Protein AF-A0A380FG61-F1 (afdb_monomer_lite)

pLDDT: mean 91.75, std 11.63, range [32.69, 98.5]

InterPro domains:
  IPR001550 Transcription antiterminator, conserved site [PS00654] (101-113)
  IPR004341 CAT RNA-binding domain [PF03123] (5-60)
  IPR004341 CAT RNA-binding domain [SM01061] (4-62)
  IPR011608 PRD domain [PF00874] (88-165)
  IPR011608 PRD domain [PS51372] (65-172)
  IPR036634 PRD domain superfamily [SSF63520] (59-167)
  IPR036650 CAT RNA-binding domain superfamily [G3DSA:2.30.24.10] (1-69)
  IPR036650 CAT RNA-binding domain superfamily [SSF50151] (4-56)
  IPR050661 BglG family transcriptional antiterminators [PTHR30185] (6-166)

Structure (mmCIF, N/CA/C/O backbone):
data_AF-A0A380FG61-F1
#
_entry.id   AF-A0A380FG61-F1
#
loop_
_atom_site.group_PDB
_atom_site.id
_atom_site.type_symbol
_atom_site.label_atom_id
_atom_site.label_alt_id
_atom_site.label_comp_id
_atom_site.label_asym_id
_atom_site.label_entity_id
_atom_site.label_seq_id
_atom_site.pdbx_PDB_ins_code
_atom_site.Cartn_x
_atom_site.Cartn_y
_atom_site.Cartn_z
_atom_site.occupancy
_atom_site.B_iso_or_equiv
_atom_site.auth_seq_id
_atom_site.auth_comp_id
_atom_site.auth_asym_id
_atom_site.auth_atom_id
_atom_site.pdbx_PDB_model_num
ATOM 1 N N . MET A 1 1 ? 21.945 9.765 -17.530 1.00 48.16 1 MET A N 1
ATOM 2 C CA . MET A 1 1 ? 20.683 9.236 -18.096 1.00 48.16 1 MET A CA 1
ATOM 3 C C . MET A 1 1 ? 19.727 9.073 -16.929 1.00 48.16 1 MET A C 1
ATOM 5 O O . MET A 1 1 ? 20.120 8.468 -15.949 1.00 48.16 1 MET A O 1
ATOM 9 N N . ASN A 1 2 ? 18.537 9.676 -16.968 1.00 64.06 2 ASN A N 1
ATOM 10 C CA . ASN A 1 2 ? 17.608 9.658 -15.824 1.00 64.06 2 ASN A CA 1
ATOM 11 C C . ASN A 1 2 ? 16.644 8.466 -15.829 1.00 64.06 2 ASN A C 1
ATOM 13 O O . ASN A 1 2 ? 15.746 8.416 -14.992 1.00 64.06 2 ASN A O 1
ATOM 17 N N . ASP A 1 3 ? 16.837 7.532 -16.753 1.00 84.69 3 ASP A N 1
ATOM 18 C CA . ASP A 1 3 ? 15.894 6.461 -17.010 1.00 84.69 3 ASP A CA 1
ATOM 19 C C . ASP A 1 3 ? 16.215 5.200 -16.204 1.00 84.69 3 ASP A C 1
ATOM 21 O O . ASP A 1 3 ? 17.378 4.886 -15.944 1.00 84.69 3 ASP A O 1
ATOM 25 N N . TYR A 1 4 ? 15.169 4.459 -15.851 1.00 89.88 4 TYR A N 1
ATOM 26 C CA . TYR A 1 4 ? 15.282 3.169 -15.180 1.00 89.88 4 TYR A CA 1
ATOM 27 C C . TYR A 1 4 ? 15.230 2.032 -16.207 1.00 89.88 4 TYR A C 1
ATOM 29 O O . TYR A 1 4 ? 14.314 1.983 -17.030 1.00 89.88 4 TYR A O 1
ATOM 37 N N . LEU A 1 5 ? 16.175 1.092 -16.144 1.00 94.25 5 LEU A N 1
ATOM 38 C CA . LEU A 1 5 ? 16.178 -0.121 -16.966 1.00 94.25 5 LEU A CA 1
ATOM 39 C C . LEU A 1 5 ? 15.461 -1.250 -16.224 1.00 94.25 5 LEU A C 1
ATOM 41 O O . LEU A 1 5 ? 15.933 -1.694 -15.183 1.00 94.25 5 LEU A O 1
ATOM 45 N N . VAL A 1 6 ? 14.343 -1.747 -16.751 1.00 96.06 6 VAL A N 1
ATOM 46 C CA . VAL A 1 6 ? 13.607 -2.868 -16.148 1.00 96.06 6 VAL A CA 1
ATOM 47 C C . VAL A 1 6 ? 14.476 -4.123 -16.181 1.00 96.06 6 VAL A C 1
ATOM 49 O O . VAL A 1 6 ? 14.837 -4.607 -17.254 1.00 96.06 6 VAL A O 1
ATOM 52 N N . THR A 1 7 ? 14.772 -4.688 -15.014 1.00 96.25 7 THR A N 1
ATOM 53 C CA . THR A 1 7 ? 15.484 -5.966 -14.881 1.00 96.25 7 THR A CA 1
ATOM 54 C C . THR A 1 7 ? 14.517 -7.122 -14.677 1.00 96.25 7 THR A C 1
ATOM 56 O O . THR A 1 7 ? 14.738 -8.207 -15.212 1.00 96.25 7 THR A O 1
ATOM 59 N N . LYS A 1 8 ? 13.412 -6.896 -13.956 1.00 96.25 8 LYS A N 1
ATOM 60 C CA . LYS A 1 8 ? 12.380 -7.906 -13.706 1.00 96.25 8 LYS A CA 1
ATOM 61 C C . LYS A 1 8 ? 11.013 -7.253 -13.515 1.00 96.25 8 LYS A C 1
ATOM 63 O O . LYS A 1 8 ? 10.901 -6.215 -12.875 1.00 96.25 8 LYS A O 1
ATOM 68 N N . VAL A 1 9 ? 9.966 -7.892 -14.025 1.00 96.00 9 VAL A N 1
ATOM 69 C CA . VAL A 1 9 ? 8.574 -7.552 -13.698 1.00 96.00 9 VAL A CA 1
ATOM 70 C C . VAL A 1 9 ? 8.104 -8.551 -12.649 1.00 96.00 9 VAL A C 1
ATOM 72 O O . VAL A 1 9 ? 8.218 -9.754 -12.881 1.00 96.00 9 VAL A O 1
ATOM 75 N N . LEU A 1 10 ? 7.668 -8.070 -11.482 1.00 95.62 10 LEU A N 1
ATOM 76 C CA . LEU A 1 10 ? 7.174 -8.947 -10.414 1.00 95.62 10 LEU A CA 1
ATOM 77 C C . LEU A 1 10 ? 5.687 -9.220 -10.595 1.00 95.62 10 LEU A C 1
ATOM 79 O O . LEU A 1 10 ? 5.268 -10.370 -10.531 1.00 95.62 10 LEU A O 1
ATOM 83 N N . ASN A 1 11 ? 4.914 -8.170 -10.860 1.00 95.00 11 ASN A N 1
ATOM 84 C CA . ASN A 1 11 ? 3.487 -8.251 -11.143 1.00 95.00 11 ASN A CA 1
ATOM 85 C C . ASN A 1 11 ? 3.035 -6.998 -11.920 1.00 95.00 11 ASN A C 1
ATOM 87 O O . ASN A 1 11 ? 3.875 -6.221 -12.386 1.00 95.00 11 ASN A O 1
ATOM 91 N N . ASN A 1 12 ? 1.727 -6.779 -12.073 1.00 94.62 12 ASN A N 1
ATOM 92 C CA . ASN A 1 12 ? 1.218 -5.640 -12.847 1.00 94.62 12 ASN A CA 1
ATOM 93 C C . ASN A 1 12 ? 1.558 -4.270 -12.234 1.00 94.62 12 ASN A C 1
ATOM 95 O O . ASN A 1 12 ? 1.542 -3.260 -12.937 1.00 94.62 12 ASN A O 1
ATOM 99 N N . ASN A 1 13 ? 1.897 -4.228 -10.948 1.00 95.38 13 ASN A N 1
ATOM 100 C CA . ASN A 1 13 ? 2.058 -3.007 -10.169 1.00 95.38 13 ASN A CA 1
ATOM 101 C C . ASN A 1 13 ? 3.462 -2.819 -9.561 1.00 95.38 13 ASN A C 1
ATOM 103 O O . ASN A 1 13 ? 3.734 -1.781 -8.955 1.00 95.38 13 ASN A O 1
ATOM 107 N N . VAL A 1 14 ? 4.355 -3.801 -9.709 1.00 96.38 14 VAL A N 1
ATOM 108 C CA . VAL A 1 14 ? 5.692 -3.787 -9.107 1.00 96.38 14 VAL A CA 1
ATOM 109 C C . VAL A 1 14 ? 6.735 -4.288 -10.102 1.00 96.38 14 VAL A C 1
ATOM 111 O O . VAL A 1 14 ? 6.631 -5.389 -10.654 1.00 96.38 14 VAL A O 1
ATOM 114 N N . ILE A 1 15 ? 7.785 -3.491 -10.296 1.00 96.12 15 ILE A N 1
ATOM 115 C CA . ILE A 1 15 ? 8.932 -3.833 -11.143 1.00 96.12 15 ILE A CA 1
ATOM 116 C C . ILE A 1 15 ? 10.249 -3.623 -10.396 1.00 96.12 15 ILE A C 1
ATOM 118 O O . ILE A 1 15 ? 10.365 -2.753 -9.535 1.00 96.12 15 ILE A O 1
ATOM 122 N N . ILE A 1 16 ? 11.255 -4.411 -10.765 1.00 96.75 16 ILE A N 1
ATOM 123 C CA . ILE A 1 16 ? 12.650 -4.205 -10.383 1.00 96.75 16 ILE A CA 1
ATOM 124 C C . ILE A 1 16 ? 13.355 -3.565 -11.572 1.00 96.75 16 ILE A C 1
ATOM 126 O O . ILE A 1 16 ? 13.207 -4.009 -12.718 1.00 96.75 16 ILE A O 1
ATOM 130 N N . CYS A 1 17 ? 14.124 -2.523 -11.302 1.00 95.38 17 CYS A N 1
ATOM 131 C CA . CYS A 1 17 ? 14.903 -1.835 -12.310 1.00 95.38 17 CYS A CA 1
ATOM 132 C C . CYS A 1 17 ? 16.283 -1.448 -11.789 1.00 95.38 17 CYS A C 1
ATOM 134 O O . CYS A 1 17 ? 16.551 -1.482 -10.590 1.00 95.38 17 CYS A O 1
ATOM 136 N N . THR A 1 18 ? 17.168 -1.080 -12.707 1.00 94.44 18 THR A N 1
ATOM 137 C CA . THR A 1 18 ? 18.482 -0.535 -12.386 1.00 94.44 18 THR A CA 1
ATOM 138 C C . THR A 1 18 ? 18.652 0.857 -12.972 1.00 94.44 18 THR A C 1
ATOM 140 O O . THR A 1 18 ? 18.187 1.155 -14.074 1.00 94.44 18 THR A O 1
ATOM 143 N N . LYS A 1 19 ? 19.331 1.720 -12.221 1.00 91.75 19 LYS A N 1
ATOM 144 C CA . LYS A 1 19 ? 19.774 3.047 -12.654 1.00 91.75 19 LYS A CA 1
ATOM 145 C C . LYS A 1 19 ? 21.148 3.303 -12.046 1.00 91.75 19 LYS A C 1
ATOM 147 O O . LYS A 1 19 ? 21.344 3.059 -10.864 1.00 91.75 19 LYS A O 1
ATOM 152 N N . ASP A 1 20 ? 22.111 3.725 -12.863 1.00 90.62 20 ASP A N 1
ATOM 153 C CA . ASP A 1 20 ? 23.491 3.992 -12.427 1.00 90.62 20 ASP A CA 1
ATOM 154 C C . ASP A 1 20 ? 24.111 2.833 -11.608 1.00 90.62 20 ASP A C 1
ATOM 156 O O . ASP A 1 20 ? 24.753 3.047 -10.585 1.00 90.62 20 ASP A O 1
ATOM 160 N N . MET A 1 21 ? 23.880 1.586 -12.048 1.00 87.31 21 MET A N 1
ATOM 161 C CA . MET A 1 21 ? 24.274 0.328 -11.375 1.00 87.31 21 MET A CA 1
ATOM 162 C C . MET A 1 21 ? 23.628 0.056 -10.002 1.00 87.31 21 MET A C 1
ATOM 164 O O . MET A 1 21 ? 23.958 -0.945 -9.371 1.00 87.31 21 MET A O 1
ATOM 168 N N . HIS A 1 22 ? 22.682 0.884 -9.562 1.00 92.69 22 HIS A N 1
ATOM 169 C CA . HIS A 1 22 ? 21.906 0.673 -8.342 1.00 92.69 22 HIS A CA 1
ATOM 170 C C . HIS A 1 22 ? 20.550 0.042 -8.676 1.00 92.69 22 HIS A C 1
ATOM 172 O O . HIS A 1 22 ? 19.921 0.405 -9.672 1.00 92.69 22 HIS A O 1
ATOM 178 N N . GLU A 1 23 ? 20.120 -0.929 -7.867 1.00 94.69 23 GLU A N 1
ATOM 179 C CA . GLU A 1 23 ? 18.811 -1.579 -7.990 1.00 94.69 23 GLU A CA 1
ATOM 180 C C . GLU A 1 23 ? 17.734 -0.767 -7.264 1.00 94.69 23 GLU A C 1
ATOM 182 O O . GLU A 1 23 ? 17.962 -0.263 -6.165 1.00 94.69 23 GLU A O 1
ATOM 187 N N . TYR A 1 24 ? 16.551 -0.692 -7.869 1.00 95.56 24 TYR A N 1
ATOM 188 C CA . TYR A 1 24 ? 15.368 -0.052 -7.315 1.00 95.56 24 TYR A CA 1
ATOM 189 C C . TYR A 1 24 ? 14.148 -0.955 -7.485 1.00 95.56 24 TYR A C 1
ATOM 191 O O . TYR A 1 24 ? 14.019 -1.678 -8.479 1.00 95.56 24 TYR A O 1
ATOM 199 N N . VAL A 1 25 ? 13.216 -0.867 -6.538 1.00 96.88 25 VAL A N 1
ATOM 200 C CA . VAL A 1 25 ? 11.861 -1.409 -6.693 1.00 96.88 25 VAL A CA 1
ATOM 201 C C . VAL A 1 25 ? 10.917 -0.240 -6.934 1.00 96.88 25 VAL A C 1
ATOM 203 O O . VAL A 1 25 ? 10.826 0.662 -6.103 1.00 96.88 25 VAL A O 1
ATOM 206 N N . LEU A 1 26 ? 10.236 -0.250 -8.081 1.00 95.06 26 LEU A N 1
ATOM 207 C CA . LEU A 1 26 ? 9.229 0.751 -8.424 1.00 95.06 26 LEU A CA 1
ATOM 208 C C . LEU A 1 26 ? 7.840 0.161 -8.221 1.00 95.06 26 LEU A C 1
ATOM 210 O O . LEU A 1 26 ? 7.528 -0.909 -8.750 1.00 95.06 26 LEU A O 1
ATOM 214 N N . ILE A 1 27 ? 7.015 0.888 -7.476 1.00 95.75 27 ILE A N 1
ATOM 215 C CA . ILE A 1 27 ? 5.659 0.495 -7.100 1.00 95.75 27 ILE A CA 1
ATOM 216 C C . ILE A 1 27 ? 4.718 1.578 -7.603 1.00 95.75 27 ILE A C 1
ATOM 218 O O . ILE A 1 27 ? 4.836 2.744 -7.220 1.00 95.75 27 ILE A O 1
ATOM 222 N N . ALA A 1 28 ? 3.798 1.200 -8.480 1.00 93.38 28 ALA A N 1
ATOM 223 C CA . ALA A 1 28 ? 2.781 2.093 -9.007 1.00 93.38 28 ALA A CA 1
ATOM 224 C C . ALA A 1 28 ? 1.694 1.297 -9.719 1.00 93.38 28 ALA A C 1
ATOM 226 O O . ALA A 1 28 ? 1.938 0.222 -10.268 1.00 93.38 28 ALA A O 1
ATOM 227 N N . LYS A 1 29 ? 0.493 1.867 -9.767 1.00 92.44 29 LYS A N 1
ATOM 228 C CA . LYS A 1 29 ? -0.641 1.260 -10.456 1.00 92.44 29 LYS A CA 1
ATOM 229 C C . LYS A 1 29 ? -0.316 1.028 -11.934 1.00 92.44 29 LYS A C 1
ATOM 231 O O . LYS A 1 29 ? -0.023 1.969 -12.668 1.00 92.44 29 LYS A O 1
ATOM 236 N N . GLY A 1 30 ? -0.345 -0.233 -12.358 1.00 90.81 30 GLY A N 1
ATOM 237 C CA . GLY A 1 30 ? -0.116 -0.648 -13.741 1.00 90.81 30 GLY A CA 1
ATOM 238 C C . GLY A 1 30 ? 1.317 -0.478 -14.261 1.00 90.81 30 GLY A C 1
ATOM 239 O O . GLY A 1 30 ? 1.530 -0.615 -15.464 1.00 90.81 30 GLY A O 1
ATOM 240 N N . ILE A 1 31 ? 2.317 -0.192 -13.418 1.00 91.94 31 ILE A N 1
ATOM 241 C CA . ILE A 1 31 ? 3.690 0.070 -13.895 1.00 91.94 31 ILE A CA 1
ATOM 242 C C . ILE A 1 31 ? 4.350 -1.138 -14.567 1.00 91.94 31 ILE A C 1
ATOM 244 O O . ILE A 1 31 ? 5.179 -0.961 -15.458 1.00 91.94 31 ILE A O 1
ATOM 248 N N . GLY A 1 32 ? 3.980 -2.355 -14.167 1.00 91.88 32 GLY A N 1
ATOM 249 C CA . GLY A 1 32 ? 4.444 -3.603 -14.771 1.00 91.88 32 GLY A CA 1
ATOM 250 C C . GLY A 1 32 ? 3.609 -4.050 -15.971 1.00 91.88 32 GLY A C 1
ATOM 251 O O . GLY A 1 32 ? 4.044 -4.923 -16.725 1.00 91.88 32 GLY A O 1
ATOM 252 N N . PHE A 1 33 ? 2.439 -3.442 -16.191 1.00 90.81 33 PHE A N 1
ATOM 253 C CA . PHE A 1 33 ? 1.540 -3.826 -17.272 1.00 90.81 33 PHE A CA 1
ATOM 254 C C . PHE A 1 33 ? 2.205 -3.619 -18.638 1.00 90.81 33 PHE A C 1
ATOM 256 O O . PHE A 1 33 ? 2.684 -2.533 -18.974 1.00 90.81 33 PHE A O 1
ATOM 263 N N . ASN A 1 34 ? 2.239 -4.688 -19.438 1.00 90.12 34 ASN A N 1
ATOM 264 C CA . ASN A 1 34 ? 2.878 -4.723 -20.756 1.00 90.12 34 ASN A CA 1
ATOM 265 C C . ASN A 1 34 ? 4.369 -4.300 -20.752 1.00 90.12 34 ASN A C 1
ATOM 267 O O . ASN A 1 34 ? 4.893 -3.817 -21.760 1.00 90.12 34 ASN A O 1
ATOM 271 N N . LYS A 1 35 ? 5.063 -4.461 -19.615 1.00 91.50 35 LYS A N 1
ATOM 272 C CA . LYS A 1 35 ? 6.517 -4.279 -19.511 1.00 91.50 35 LYS A CA 1
ATOM 273 C C . LYS A 1 35 ? 7.240 -5.623 -19.553 1.00 91.50 35 LYS A C 1
ATOM 275 O O . LYS A 1 35 ? 6.680 -6.669 -19.239 1.00 91.50 35 LYS A O 1
ATOM 280 N N . LYS A 1 36 ? 8.518 -5.588 -19.929 1.00 93.12 36 LYS A N 1
ATOM 281 C CA . LYS A 1 36 ? 9.432 -6.737 -19.897 1.00 93.12 36 LYS A CA 1
ATOM 282 C C . LYS A 1 36 ? 10.848 -6.287 -19.556 1.00 93.12 36 LYS A C 1
ATOM 284 O O . LYS A 1 36 ? 11.184 -5.112 -19.717 1.00 93.12 36 LYS A O 1
ATOM 289 N N . ALA A 1 37 ? 11.673 -7.231 -19.114 1.00 94.88 37 ALA A N 1
ATOM 290 C CA . ALA A 1 37 ? 13.090 -6.986 -18.878 1.00 94.88 37 ALA A CA 1
ATOM 291 C C . ALA A 1 37 ? 13.770 -6.411 -20.136 1.00 94.88 37 ALA A C 1
ATOM 293 O O . ALA A 1 37 ? 13.458 -6.806 -21.262 1.00 94.88 37 ALA A O 1
ATOM 294 N N . GLY A 1 38 ? 14.676 -5.457 -19.934 1.00 93.00 38 GLY A N 1
ATOM 295 C CA . GLY A 1 38 ? 15.359 -4.719 -20.996 1.00 93.00 38 GLY A CA 1
ATOM 296 C C . GLY A 1 38 ? 14.605 -3.490 -21.517 1.00 93.00 38 GLY A C 1
ATOM 297 O O . GLY A 1 38 ? 15.154 -2.764 -22.340 1.00 93.00 38 GLY A O 1
ATOM 298 N N . MET A 1 39 ? 13.373 -3.227 -21.064 1.00 92.50 39 MET A N 1
ATOM 299 C CA . MET A 1 39 ? 12.672 -1.978 -21.386 1.00 92.50 39 MET A CA 1
ATOM 300 C C . MET A 1 39 ? 13.147 -0.824 -20.505 1.00 92.50 39 MET A C 1
ATOM 302 O O . MET A 1 39 ? 13.476 -1.015 -19.337 1.00 92.50 39 MET A O 1
ATOM 306 N N . THR A 1 40 ? 13.095 0.385 -21.051 1.00 89.50 40 THR A N 1
ATOM 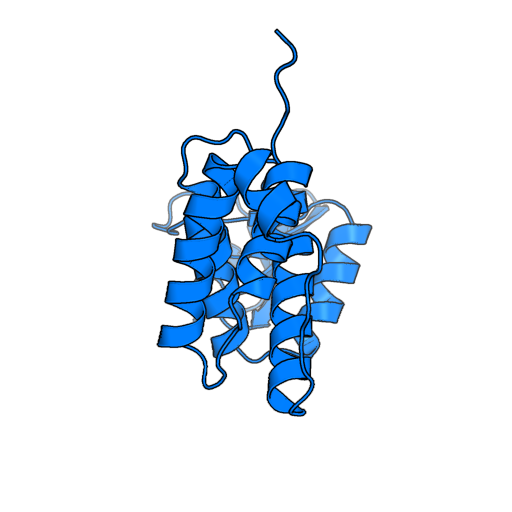307 C CA . THR A 1 40 ? 13.395 1.619 -20.325 1.00 89.50 40 THR A CA 1
ATOM 308 C C . THR A 1 40 ? 12.099 2.280 -19.850 1.00 89.50 40 THR A C 1
ATOM 310 O O . THR A 1 40 ? 11.141 2.405 -20.616 1.00 89.50 40 THR A O 1
ATOM 313 N N . ILE A 1 41 ? 12.057 2.702 -18.586 1.00 84.81 41 ILE A N 1
ATOM 314 C CA . ILE A 1 41 ? 10.989 3.540 -18.032 1.00 84.81 41 ILE A CA 1
ATOM 315 C C . ILE A 1 41 ? 11.477 4.988 -18.042 1.00 84.81 41 ILE A C 1
ATOM 317 O O . ILE A 1 41 ? 12.456 5.328 -17.373 1.00 84.81 41 ILE A O 1
ATOM 321 N N . HIS A 1 42 ? 10.776 5.830 -18.798 1.00 79.88 42 HIS A N 1
ATOM 322 C CA . HIS A 1 42 ? 11.036 7.263 -18.866 1.00 79.88 42 HIS A CA 1
ATOM 323 C C . HIS A 1 42 ? 10.198 8.005 -17.827 1.00 79.88 42 HIS A C 1
ATOM 325 O O . HIS A 1 42 ? 9.004 7.744 -17.681 1.00 79.88 42 HIS A O 1
ATOM 331 N N . ASN A 1 43 ? 10.805 8.986 -17.160 1.00 62.97 43 ASN A N 1
ATOM 332 C CA . ASN A 1 43 ? 10.167 9.773 -16.099 1.00 62.97 43 ASN A CA 1
ATOM 333 C C . ASN A 1 43 ? 9.007 10.679 -16.592 1.00 62.97 43 ASN A C 1
ATOM 335 O O . ASN A 1 43 ? 8.381 11.364 -15.796 1.00 62.97 43 ASN A O 1
ATOM 339 N N . ASN A 1 44 ? 8.732 10.727 -17.904 1.00 54.44 44 ASN A N 1
ATOM 340 C CA . ASN A 1 44 ? 7.708 11.587 -18.514 1.00 54.44 44 ASN A CA 1
ATOM 341 C C . ASN A 1 44 ? 6.378 10.876 -18.826 1.00 54.44 44 ASN A C 1
ATOM 343 O O . ASN A 1 44 ? 5.493 11.487 -19.426 1.00 54.44 44 ASN A O 1
ATOM 347 N N . GLN A 1 45 ? 6.245 9.590 -18.492 1.00 55.81 45 GLN A N 1
ATOM 348 C CA . GLN A 1 45 ? 4.988 8.874 -18.691 1.00 55.81 45 GLN A CA 1
ATOM 349 C C . GLN A 1 45 ? 3.989 9.312 -17.615 1.00 55.81 45 GLN A C 1
ATOM 351 O O . GLN A 1 45 ? 4.383 9.564 -16.479 1.00 55.81 45 GLN A O 1
ATOM 356 N N . SER A 1 46 ? 2.707 9.419 -17.978 1.00 54.69 46 SER A N 1
ATOM 357 C CA . SER A 1 46 ? 1.584 9.784 -17.100 1.00 54.69 46 SER A CA 1
ATOM 358 C C . SER A 1 46 ? 1.332 8.721 -16.023 1.00 54.69 46 SER A C 1
ATOM 360 O O . SER A 1 46 ? 0.305 8.050 -16.027 1.00 54.69 46 SER A O 1
ATOM 362 N N . ILE A 1 47 ? 2.301 8.501 -15.139 1.00 59.12 47 ILE A N 1
ATOM 363 C CA . ILE A 1 47 ? 2.199 7.549 -14.042 1.00 59.12 47 ILE A CA 1
ATOM 364 C C . ILE A 1 47 ? 1.610 8.301 -12.848 1.00 59.12 47 ILE A C 1
ATOM 366 O O . ILE A 1 47 ? 2.195 9.274 -12.379 1.00 59.12 47 ILE A O 1
ATOM 370 N N . GLU A 1 48 ? 0.433 7.857 -12.393 1.00 66.50 48 GLU A N 1
ATOM 371 C CA . GLU A 1 48 ? -0.402 8.517 -11.374 1.00 66.50 48 GLU A CA 1
ATOM 372 C C . GLU A 1 48 ? 0.340 8.814 -10.056 1.00 66.50 48 GLU A C 1
ATOM 374 O O . GLU A 1 48 ? 0.035 9.816 -9.419 1.00 66.50 48 GLU A O 1
ATOM 379 N N . LYS A 1 49 ? 1.326 7.993 -9.667 1.00 86.31 49 LYS A N 1
ATOM 380 C CA . LYS A 1 49 ? 2.340 8.235 -8.618 1.00 86.31 49 LYS A CA 1
ATOM 381 C C . LYS A 1 49 ? 3.298 7.042 -8.603 1.00 86.31 49 LYS A C 1
ATOM 383 O O . LYS A 1 49 ? 2.831 5.922 -8.798 1.00 86.31 49 LYS A O 1
ATOM 388 N N . VAL A 1 50 ? 4.600 7.242 -8.371 1.00 91.12 50 VAL A N 1
ATOM 389 C CA . VAL A 1 50 ? 5.581 6.141 -8.257 1.00 91.12 50 VAL A CA 1
ATOM 390 C C . VAL A 1 50 ? 6.273 6.186 -6.905 1.00 91.12 50 VAL A C 1
ATOM 392 O O . VAL A 1 50 ? 6.879 7.196 -6.558 1.00 91.12 50 VAL A O 1
ATOM 395 N N . TYR A 1 51 ? 6.222 5.074 -6.175 1.00 93.94 51 TYR A N 1
ATOM 396 C CA . TYR A 1 51 ? 7.026 4.862 -4.975 1.00 93.94 51 TYR A CA 1
ATOM 397 C C . TYR A 1 51 ? 8.303 4.120 -5.358 1.00 93.94 51 TYR A C 1
ATOM 399 O O . TYR A 1 51 ? 8.260 3.137 -6.102 1.00 93.94 51 TYR A O 1
ATOM 407 N N . VAL A 1 52 ? 9.439 4.616 -4.872 1.00 94.19 52 VAL A N 1
ATOM 408 C CA . VAL A 1 52 ? 10.770 4.120 -5.232 1.00 94.19 52 VAL A CA 1
ATOM 409 C C . VAL A 1 52 ? 11.467 3.639 -3.971 1.00 94.19 52 VAL A C 1
ATOM 411 O O . VAL A 1 52 ? 11.791 4.457 -3.115 1.00 94.19 52 VAL A O 1
ATOM 414 N N . LEU A 1 53 ? 11.718 2.335 -3.871 1.00 96.12 53 LEU A N 1
ATOM 415 C CA . LEU A 1 53 ? 12.531 1.765 -2.796 1.00 96.12 53 LEU A CA 1
ATOM 416 C C . LEU A 1 53 ? 13.967 1.590 -3.286 1.00 96.12 53 LEU A C 1
ATOM 418 O O . LEU A 1 53 ? 14.212 0.862 -4.251 1.00 96.12 53 LEU A O 1
ATOM 422 N N . ASP A 1 54 ? 14.917 2.224 -2.608 1.00 94.31 54 ASP A N 1
ATOM 423 C CA . ASP A 1 54 ? 16.355 2.194 -2.914 1.00 94.31 54 ASP A CA 1
ATOM 424 C C . ASP A 1 54 ? 17.195 1.532 -1.803 1.00 94.31 54 ASP A C 1
ATOM 426 O O . ASP A 1 54 ? 18.325 1.108 -2.043 1.00 94.31 54 ASP A O 1
ATO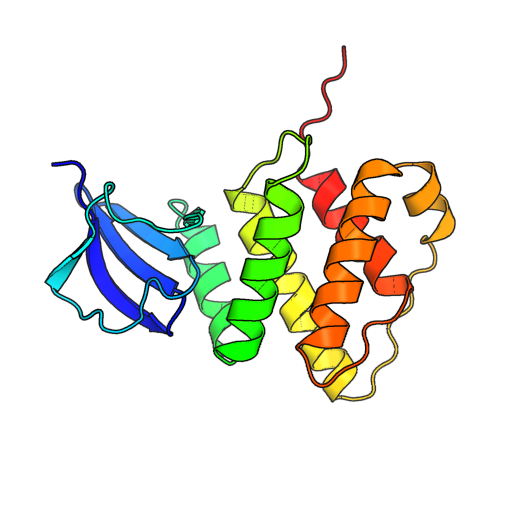M 430 N N . GLN A 1 55 ? 16.623 1.355 -0.607 1.00 95.06 55 GLN A N 1
ATOM 431 C CA . GLN A 1 55 ? 17.239 0.620 0.494 1.00 95.06 55 GLN A CA 1
ATOM 432 C C . GLN A 1 55 ? 17.067 -0.889 0.320 1.00 95.06 55 GLN A C 1
ATOM 434 O O . GLN A 1 55 ? 15.949 -1.407 0.295 1.00 95.06 55 GLN A O 1
ATOM 439 N N . LYS A 1 56 ? 18.185 -1.624 0.280 1.00 94.06 56 LYS A N 1
ATOM 440 C CA . LYS A 1 56 ? 18.200 -3.080 0.057 1.00 94.06 56 LYS A CA 1
ATOM 441 C C . LYS A 1 56 ? 17.291 -3.855 1.023 1.00 94.06 56 LYS A C 1
ATOM 443 O O . LYS A 1 56 ? 16.568 -4.744 0.586 1.00 94.06 56 LYS A O 1
ATOM 448 N N . SER A 1 57 ? 17.285 -3.497 2.308 1.00 95.25 57 SER A N 1
ATOM 449 C CA . SER A 1 57 ? 16.439 -4.147 3.321 1.00 95.25 57 SER A CA 1
ATOM 450 C C . SER A 1 57 ? 14.944 -3.958 3.047 1.00 95.25 57 SER A C 1
ATOM 452 O O . SER A 1 57 ? 14.190 -4.929 3.086 1.00 95.25 57 SER A O 1
ATOM 454 N N . GLN A 1 58 ? 14.512 -2.738 2.709 1.00 95.31 58 GLN A N 1
ATOM 455 C CA . GLN A 1 58 ? 13.125 -2.459 2.327 1.00 95.31 58 GLN A CA 1
ATOM 456 C C . GLN A 1 58 ? 12.751 -3.177 1.027 1.00 95.31 58 GLN A C 1
ATOM 458 O O . GLN A 1 58 ? 11.663 -3.737 0.937 1.00 95.31 58 GLN A O 1
ATOM 463 N N . GLN A 1 59 ? 13.648 -3.210 0.036 1.00 97.00 59 GLN A N 1
ATOM 464 C CA . GLN A 1 59 ? 13.412 -3.919 -1.223 1.00 97.00 59 GLN A CA 1
ATOM 465 C C . GLN A 1 59 ? 13.204 -5.421 -1.002 1.00 97.00 59 GLN A C 1
ATOM 467 O O . GLN A 1 59 ? 12.260 -5.990 -1.542 1.00 97.00 59 GLN A O 1
ATOM 472 N N . GLU A 1 60 ? 14.080 -6.073 -0.234 1.00 96.69 60 GLU A N 1
ATOM 473 C CA . GLU A 1 60 ? 13.977 -7.505 0.074 1.00 96.69 60 GLU A CA 1
ATOM 474 C C . GLU A 1 60 ? 12.705 -7.817 0.869 1.00 96.69 60 GLU A C 1
ATOM 476 O O . GLU A 1 60 ? 11.975 -8.745 0.516 1.00 96.69 60 GLU A O 1
ATOM 481 N N . TYR A 1 61 ? 12.386 -6.998 1.876 1.00 97.19 61 TYR A N 1
ATOM 482 C CA . TYR A 1 61 ? 11.168 -7.169 2.662 1.00 97.19 61 TYR A CA 1
ATOM 483 C C . TYR A 1 61 ? 9.910 -6.996 1.806 1.00 97.19 61 TYR A C 1
ATOM 485 O O . TYR A 1 61 ? 9.062 -7.889 1.775 1.00 97.19 61 TYR A O 1
ATOM 493 N N . TYR A 1 62 ? 9.830 -5.905 1.037 1.00 97.31 62 TYR A N 1
ATOM 494 C CA . TYR A 1 62 ? 8.694 -5.619 0.164 1.00 97.31 62 TYR A CA 1
ATOM 495 C C . TYR A 1 62 ? 8.470 -6.735 -0.862 1.00 97.31 62 TYR A C 1
ATOM 497 O O . TYR A 1 62 ? 7.341 -7.172 -1.065 1.00 97.31 62 TYR A O 1
ATOM 505 N N . LYS A 1 63 ? 9.545 -7.257 -1.472 1.00 96.75 63 LYS A N 1
ATOM 506 C CA . LYS A 1 63 ? 9.464 -8.406 -2.389 1.00 96.75 63 LYS A CA 1
ATOM 507 C C . LYS A 1 63 ? 8.841 -9.627 -1.707 1.00 96.75 63 LYS A C 1
ATOM 509 O O . LYS A 1 63 ? 7.996 -10.271 -2.313 1.00 96.75 63 LYS A O 1
ATOM 514 N N . SER A 1 64 ? 9.206 -9.915 -0.457 1.00 96.56 64 SER A N 1
ATOM 515 C CA . SER A 1 64 ? 8.686 -11.090 0.250 1.00 96.56 64 SER A CA 1
ATOM 516 C C . SER A 1 64 ? 7.212 -10.967 0.649 1.00 96.56 64 SER A C 1
ATOM 518 O O . SER A 1 64 ? 6.476 -11.943 0.554 1.00 96.56 64 SER A O 1
ATOM 520 N N . ILE A 1 65 ? 6.735 -9.783 1.051 1.00 96.00 65 ILE A N 1
ATOM 521 C CA . ILE A 1 65 ? 5.331 -9.612 1.468 1.00 96.00 65 ILE A CA 1
ATOM 522 C C . ILE A 1 65 ? 4.361 -9.678 0.280 1.00 96.00 65 ILE A C 1
ATOM 524 O O . ILE A 1 65 ? 3.277 -10.252 0.413 1.00 96.00 65 ILE A O 1
ATOM 528 N N . ILE A 1 66 ? 4.754 -9.161 -0.893 1.00 95.56 66 ILE A N 1
ATOM 529 C CA . ILE A 1 66 ? 3.883 -9.154 -2.079 1.00 95.56 66 ILE A CA 1
ATOM 530 C C . ILE A 1 66 ? 3.749 -10.528 -2.743 1.00 95.56 66 ILE A C 1
ATOM 532 O O . ILE A 1 66 ? 2.791 -10.739 -3.478 1.00 95.56 66 ILE A O 1
ATOM 536 N N . GLU A 1 67 ? 4.651 -11.479 -2.470 1.00 93.88 67 GLU A N 1
ATOM 537 C CA . GLU A 1 67 ? 4.535 -12.866 -2.960 1.00 93.88 67 GLU A CA 1
ATOM 538 C C . GLU A 1 67 ? 3.266 -13.564 -2.456 1.00 93.88 67 GLU A C 1
ATOM 540 O O . GLU A 1 67 ? 2.805 -14.540 -3.046 1.00 93.88 67 GLU A O 1
ATOM 545 N N . TYR A 1 68 ? 2.675 -13.053 -1.378 1.00 90.56 68 TYR A N 1
ATOM 546 C CA . TYR A 1 68 ? 1.466 -13.604 -0.789 1.00 90.56 68 TYR A CA 1
ATOM 547 C C . TYR A 1 68 ? 0.186 -12.833 -1.134 1.00 90.56 68 TYR A C 1
ATOM 549 O O . TYR A 1 68 ? -0.831 -13.017 -0.458 1.00 90.56 68 TYR A O 1
ATOM 557 N N . ALA A 1 69 ? 0.244 -11.940 -2.117 1.00 94.81 69 ALA A N 1
ATOM 558 C CA . ALA A 1 69 ? -0.869 -11.106 -2.538 1.00 94.81 69 ALA A CA 1
ATOM 559 C C . ALA A 1 69 ? -1.055 -11.205 -4.053 1.00 94.81 69 ALA A C 1
ATOM 561 O O . ALA A 1 69 ? -0.090 -11.210 -4.815 1.00 94.81 69 ALA A O 1
ATOM 562 N N . ASP A 1 70 ? -2.309 -11.280 -4.490 1.00 95.00 70 ASP A N 1
ATOM 563 C CA . ASP A 1 70 ? -2.637 -11.178 -5.907 1.00 95.00 70 ASP A CA 1
ATOM 564 C C . ASP A 1 70 ? -2.600 -9.716 -6.388 1.00 95.00 70 ASP A C 1
ATOM 566 O O . ASP A 1 70 ? -2.491 -8.766 -5.606 1.00 95.00 70 ASP A O 1
ATOM 570 N N . ASP A 1 71 ? -2.694 -9.526 -7.704 1.00 93.25 71 ASP A N 1
ATOM 571 C CA . ASP A 1 71 ? -2.681 -8.195 -8.314 1.00 93.25 71 ASP A CA 1
ATOM 572 C C . ASP A 1 71 ? -3.808 -7.286 -7.801 1.00 93.25 71 ASP A C 1
ATOM 574 O O . ASP A 1 71 ? -3.609 -6.073 -7.704 1.00 93.25 71 ASP A O 1
ATOM 578 N N . GLN A 1 72 ? -4.976 -7.849 -7.468 1.00 95.88 72 GLN A N 1
ATOM 579 C CA . GLN A 1 72 ? -6.123 -7.086 -6.975 1.00 95.88 72 GLN A CA 1
ATOM 580 C C . GLN A 1 72 ? -5.832 -6.518 -5.583 1.00 95.88 72 GLN A C 1
ATOM 582 O O . GLN A 1 72 ? -6.066 -5.330 -5.350 1.00 95.88 72 GLN A O 1
ATOM 587 N N . LEU A 1 73 ? -5.269 -7.328 -4.685 1.00 97.56 73 LEU A N 1
ATOM 588 C CA . LEU A 1 73 ? -4.859 -6.902 -3.353 1.00 97.56 73 LEU A CA 1
ATOM 589 C C . LEU A 1 73 ? -3.724 -5.876 -3.418 1.00 97.56 73 LEU A C 1
ATOM 591 O O . LEU A 1 73 ? -3.813 -4.838 -2.765 1.00 97.56 73 LEU A O 1
ATOM 595 N N . ILE A 1 74 ? -2.697 -6.104 -4.244 1.00 97.44 74 ILE A N 1
ATOM 596 C CA . ILE A 1 74 ? -1.604 -5.133 -4.416 1.00 97.44 74 ILE A CA 1
ATOM 597 C C . ILE A 1 74 ? -2.124 -3.802 -4.966 1.00 97.44 74 ILE A C 1
ATOM 599 O O . ILE A 1 74 ? -1.729 -2.739 -4.489 1.00 97.44 74 ILE A O 1
ATOM 603 N N . GLN A 1 75 ? -3.044 -3.830 -5.930 1.00 96.69 75 GLN A N 1
ATOM 604 C CA . GLN A 1 75 ? -3.641 -2.604 -6.447 1.00 96.69 75 GLN A CA 1
ATOM 605 C C . GLN A 1 75 ? -4.478 -1.879 -5.383 1.00 96.69 75 GLN A C 1
ATOM 607 O O . GLN A 1 75 ? -4.391 -0.657 -5.280 1.00 96.69 75 GLN A O 1
ATOM 612 N N . ALA A 1 76 ? -5.249 -2.607 -4.568 1.00 97.88 76 ALA A N 1
ATOM 613 C CA . ALA A 1 76 ? -6.023 -2.026 -3.470 1.00 97.88 76 ALA A CA 1
ATOM 614 C C . ALA A 1 76 ? -5.122 -1.359 -2.417 1.00 97.88 76 ALA A C 1
ATOM 616 O O . ALA A 1 76 ? -5.433 -0.269 -1.935 1.00 97.88 76 ALA A O 1
ATOM 617 N N . VAL A 1 77 ? -3.974 -1.971 -2.113 1.00 97.88 77 VAL A N 1
ATOM 618 C CA . VAL A 1 77 ? -2.939 -1.388 -1.250 1.00 97.88 77 VAL A CA 1
ATOM 619 C C . VAL A 1 77 ? -2.366 -0.108 -1.857 1.00 97.88 77 VAL A C 1
ATOM 621 O O . VAL A 1 77 ? -2.258 0.900 -1.166 1.00 97.88 77 VAL A O 1
ATOM 624 N N . ILE A 1 78 ? -2.026 -0.104 -3.147 1.00 96.94 78 ILE A N 1
ATOM 625 C CA . ILE A 1 78 ? -1.497 1.095 -3.814 1.00 96.94 78 ILE A CA 1
ATOM 626 C C . ILE A 1 78 ? -2.532 2.221 -3.815 1.00 96.94 78 ILE A C 1
ATOM 628 O O . ILE A 1 78 ? -2.184 3.363 -3.522 1.00 96.94 78 ILE A O 1
ATOM 632 N N . ASP A 1 79 ? -3.802 1.912 -4.084 1.00 96.94 79 ASP A N 1
ATOM 633 C CA . ASP A 1 79 ? -4.896 2.880 -3.981 1.00 96.94 79 ASP A CA 1
ATOM 634 C C . ASP A 1 79 ? -4.998 3.444 -2.544 1.00 96.94 79 ASP A C 1
ATOM 636 O O . ASP A 1 79 ? -5.166 4.651 -2.373 1.00 96.94 79 ASP A O 1
ATOM 640 N N . ALA A 1 80 ? -4.830 2.612 -1.508 1.00 97.75 80 ALA A N 1
ATOM 641 C CA . ALA A 1 80 ? -4.801 3.053 -0.111 1.00 97.75 80 ALA A CA 1
ATOM 642 C C . ALA A 1 80 ? -3.615 3.986 0.194 1.00 97.75 80 ALA A C 1
ATOM 644 O O . ALA A 1 80 ? -3.806 5.064 0.757 1.00 97.75 80 ALA A O 1
ATOM 645 N N . VAL A 1 81 ? -2.398 3.626 -0.224 1.00 97.06 81 VAL A N 1
ATOM 646 C CA . VAL A 1 81 ? -1.203 4.473 -0.052 1.00 97.06 81 VAL A CA 1
ATOM 647 C C . VAL A 1 81 ? -1.355 5.787 -0.832 1.00 97.06 81 VAL A C 1
ATOM 649 O O . VAL A 1 81 ? -0.988 6.852 -0.336 1.00 97.06 81 VAL A O 1
ATOM 652 N N . ASN A 1 82 ? -1.973 5.758 -2.015 1.00 95.81 82 ASN A N 1
ATOM 653 C CA . ASN A 1 82 ? -2.286 6.963 -2.785 1.00 95.81 82 ASN A CA 1
ATOM 654 C C . ASN A 1 82 ? -3.273 7.879 -2.050 1.00 95.81 82 ASN A C 1
ATOM 656 O O . ASN A 1 82 ? -3.062 9.091 -2.046 1.00 95.81 82 ASN A O 1
ATOM 660 N N . ILE A 1 83 ? -4.310 7.334 -1.399 1.00 96.62 83 ILE A N 1
ATOM 661 C CA . ILE A 1 83 ? -5.235 8.118 -0.560 1.00 96.62 83 ILE A CA 1
ATOM 662 C C . ILE A 1 83 ? -4.465 8.826 0.559 1.00 96.62 83 ILE A C 1
ATOM 664 O O . ILE A 1 83 ? -4.647 10.025 0.762 1.00 96.62 83 ILE A O 1
ATOM 668 N N . ILE A 1 84 ? -3.584 8.101 1.254 1.00 96.19 84 ILE A N 1
ATOM 669 C CA . ILE A 1 84 ? -2.818 8.635 2.385 1.00 96.19 84 ILE A CA 1
ATOM 670 C C . ILE A 1 84 ? -1.880 9.754 1.928 1.00 96.19 84 ILE A C 1
ATOM 672 O O . ILE A 1 84 ? -1.882 10.851 2.481 1.00 96.19 84 ILE A O 1
ATOM 676 N N . THR A 1 85 ? -1.104 9.503 0.882 1.00 93.94 85 THR A N 1
ATOM 677 C CA . THR A 1 85 ? -0.049 10.417 0.427 1.00 93.94 85 THR A CA 1
ATOM 678 C C . THR A 1 85 ? -0.560 11.553 -0.466 1.00 93.94 85 THR A C 1
ATOM 680 O O . THR A 1 85 ? 0.237 12.373 -0.921 1.00 93.94 85 THR A O 1
ATOM 683 N N . SER A 1 86 ? -1.862 11.582 -0.768 1.00 93.25 86 SER A N 1
ATOM 684 C CA . SER A 1 86 ? -2.544 12.724 -1.401 1.00 93.25 86 SER A CA 1
ATOM 685 C C . SER A 1 86 ? -3.182 13.666 -0.375 1.00 93.25 86 SER A C 1
ATOM 687 O O . SER A 1 86 ? -3.824 14.640 -0.764 1.00 93.25 86 SER A O 1
ATOM 689 N N . SER A 1 87 ? -3.048 13.364 0.919 1.00 92.19 87 SER A N 1
ATOM 690 C CA . SER A 1 87 ? -3.467 14.256 1.998 1.00 92.19 87 SER A CA 1
ATOM 691 C C . SER A 1 87 ? -2.488 15.417 2.194 1.00 92.19 87 SER A C 1
ATOM 693 O O . SER A 1 87 ? -1.428 15.487 1.576 1.00 92.19 87 SER A O 1
ATOM 695 N N . GLU A 1 88 ? -2.853 16.324 3.089 1.00 88.38 88 GLU A N 1
ATOM 696 C CA . GLU A 1 88 ? -2.052 17.461 3.533 1.00 88.38 88 GLU A CA 1
ATOM 697 C C . GLU A 1 88 ? -0.865 17.094 4.447 1.00 88.38 88 GLU A C 1
ATOM 699 O O . GLU A 1 88 ? -0.108 17.979 4.843 1.00 88.38 88 GLU A O 1
ATOM 704 N N . LEU A 1 89 ? -0.697 15.817 4.806 1.00 89.44 89 LEU A N 1
ATOM 705 C CA . LEU A 1 89 ? 0.358 15.369 5.714 1.00 89.44 89 LEU A CA 1
ATOM 706 C C . LEU A 1 89 ? 1.717 15.253 5.006 1.00 89.44 89 LEU A C 1
ATOM 708 O O . LEU A 1 89 ? 1.827 14.680 3.920 1.00 89.44 89 LEU A O 1
ATOM 712 N N . THR A 1 90 ? 2.777 15.717 5.671 1.00 89.75 90 THR A N 1
ATOM 713 C CA . THR A 1 90 ? 4.163 15.437 5.267 1.00 89.75 90 THR A CA 1
ATOM 714 C C . THR A 1 90 ? 4.538 14.028 5.709 1.00 89.75 90 THR A C 1
ATOM 716 O O . THR A 1 90 ? 4.647 13.765 6.907 1.00 89.75 90 THR A O 1
ATOM 719 N N . ILE A 1 91 ? 4.715 13.121 4.748 1.00 88.31 91 ILE A N 1
ATOM 720 C CA . ILE A 1 91 ? 4.881 11.687 5.007 1.00 88.31 91 ILE A CA 1
ATOM 721 C C . ILE A 1 91 ? 6.146 11.147 4.337 1.00 88.31 91 ILE A C 1
ATOM 723 O O . ILE A 1 91 ? 6.422 11.453 3.172 1.00 88.31 91 ILE A O 1
ATOM 727 N N . ASP A 1 92 ? 6.862 10.268 5.041 1.00 90.88 92 ASP A N 1
ATOM 728 C CA . ASP A 1 92 ? 7.867 9.400 4.429 1.00 90.88 92 ASP A CA 1
ATOM 729 C C . ASP A 1 92 ? 7.177 8.342 3.552 1.00 90.88 92 ASP A C 1
ATOM 731 O O . ASP A 1 92 ? 6.688 7.308 4.014 1.00 90.88 92 ASP A O 1
ATOM 735 N N . ASN A 1 93 ? 7.135 8.612 2.248 1.00 90.06 93 ASN A N 1
ATOM 736 C CA . ASN A 1 93 ? 6.492 7.741 1.270 1.00 90.06 93 ASN A CA 1
ATOM 737 C C . ASN A 1 93 ? 7.159 6.359 1.147 1.00 90.06 93 ASN A C 1
ATOM 739 O O . ASN A 1 93 ? 6.468 5.400 0.799 1.00 90.06 93 ASN A O 1
ATOM 743 N N . GLN A 1 94 ? 8.474 6.244 1.382 1.00 91.56 94 GLN A N 1
ATOM 744 C CA . GLN A 1 94 ? 9.192 4.970 1.253 1.00 91.56 94 GLN A CA 1
ATOM 745 C C . GLN A 1 94 ? 8.852 4.047 2.418 1.00 91.56 94 GLN A C 1
ATOM 747 O O . GLN A 1 94 ? 8.517 2.880 2.211 1.00 91.56 94 GLN A O 1
ATOM 752 N N . GLN A 1 95 ? 8.884 4.574 3.641 1.00 92.88 95 GLN A N 1
ATOM 753 C CA . GLN A 1 95 ? 8.546 3.780 4.814 1.00 92.88 95 GLN A CA 1
ATOM 754 C C . GLN A 1 95 ? 7.040 3.474 4.874 1.00 92.88 95 GLN A C 1
ATOM 756 O O . GLN A 1 95 ? 6.666 2.332 5.156 1.00 92.88 95 GLN A O 1
ATOM 761 N N . LEU A 1 96 ? 6.180 4.439 4.518 1.00 94.88 96 LEU A N 1
ATOM 762 C CA . LEU A 1 96 ? 4.727 4.254 4.497 1.00 94.88 96 LEU A CA 1
ATOM 763 C C . LEU A 1 96 ? 4.298 3.152 3.520 1.00 94.88 96 LEU A C 1
ATOM 765 O O . LEU A 1 96 ? 3.482 2.304 3.882 1.00 94.88 96 LEU A O 1
ATOM 769 N N . VAL A 1 97 ? 4.812 3.147 2.280 1.00 96.56 97 VAL A N 1
ATOM 770 C CA . VAL A 1 97 ? 4.379 2.142 1.293 1.00 96.56 97 VAL A CA 1
ATOM 771 C C . VAL A 1 97 ? 4.712 0.732 1.775 1.00 96.56 97 VAL A C 1
ATOM 773 O O . VAL A 1 97 ? 3.913 -0.177 1.571 1.00 96.56 97 VAL A O 1
ATOM 776 N N . VAL A 1 98 ? 5.837 0.539 2.469 1.00 96.94 98 VAL A N 1
ATOM 777 C CA . VAL A 1 98 ? 6.221 -0.762 3.027 1.00 96.94 98 VAL A CA 1
ATOM 778 C C . VAL A 1 98 ? 5.321 -1.146 4.204 1.00 96.94 98 VAL A C 1
ATOM 780 O O . VAL A 1 98 ? 4.744 -2.235 4.188 1.00 96.94 98 VAL A O 1
ATOM 783 N N . SER A 1 99 ? 5.163 -0.264 5.197 1.00 96.25 99 SER A N 1
ATOM 784 C CA . SER A 1 99 ? 4.413 -0.560 6.427 1.00 96.25 99 SER A CA 1
ATOM 785 C C . SER A 1 99 ? 2.922 -0.796 6.171 1.00 96.25 99 SER A C 1
ATOM 787 O O . SER A 1 99 ? 2.349 -1.762 6.675 1.00 96.25 99 SER A O 1
ATOM 789 N N . VAL A 1 100 ? 2.299 0.032 5.328 1.00 97.88 100 VAL A N 1
ATOM 790 C CA . VAL A 1 100 ? 0.879 -0.089 4.972 1.00 97.88 100 VAL A CA 1
ATOM 791 C C . VAL A 1 100 ? 0.631 -1.325 4.107 1.00 97.88 100 VAL A C 1
ATOM 793 O O . VAL A 1 100 ? -0.383 -1.999 4.294 1.00 97.88 100 VAL A O 1
ATOM 796 N N . THR A 1 101 ? 1.554 -1.667 3.199 1.00 98.00 101 THR A N 1
ATOM 797 C CA . THR A 1 101 ? 1.440 -2.896 2.391 1.00 98.00 101 THR A CA 1
ATOM 798 C C . THR A 1 101 ? 1.451 -4.135 3.272 1.00 98.00 101 THR A C 1
ATOM 800 O O . THR A 1 101 ? 0.562 -4.977 3.149 1.00 98.00 101 THR A O 1
ATOM 803 N N . ASP A 1 102 ? 2.425 -4.235 4.173 1.00 98.00 102 ASP A N 1
ATOM 804 C CA . ASP A 1 102 ? 2.548 -5.367 5.089 1.00 98.00 102 ASP A CA 1
ATOM 805 C C . ASP A 1 102 ? 1.292 -5.519 5.958 1.00 98.00 102 ASP A C 1
ATOM 807 O O . ASP A 1 102 ? 0.661 -6.578 5.989 1.00 98.00 102 ASP A O 1
ATOM 811 N N . HIS A 1 103 ? 0.854 -4.413 6.568 1.00 98.12 103 HIS A N 1
ATOM 812 C CA . HIS A 1 103 ? -0.323 -4.386 7.429 1.00 98.12 103 HIS A CA 1
ATOM 813 C C . HIS A 1 103 ? -1.602 -4.818 6.707 1.00 98.12 103 HIS A C 1
ATOM 815 O O . HIS A 1 103 ? -2.306 -5.704 7.188 1.00 98.12 103 HIS A O 1
ATOM 821 N N . ILE A 1 104 ? -1.902 -4.241 5.538 1.00 98.38 104 ILE A N 1
ATOM 822 C CA . ILE A 1 104 ? -3.132 -4.564 4.799 1.00 98.38 104 ILE A CA 1
ATOM 823 C C . ILE A 1 104 ? -3.105 -6.010 4.298 1.00 98.38 104 ILE A C 1
ATOM 825 O O . ILE A 1 104 ? -4.115 -6.705 4.417 1.00 98.38 104 ILE A O 1
ATOM 829 N N . ILE A 1 105 ? -1.974 -6.496 3.769 1.00 98.19 105 ILE A N 1
ATOM 830 C CA . ILE A 1 105 ? -1.855 -7.894 3.322 1.00 98.19 105 ILE A CA 1
ATOM 831 C C . ILE A 1 105 ? -2.068 -8.844 4.505 1.00 98.19 105 ILE A C 1
ATOM 833 O O . ILE A 1 105 ? -2.770 -9.852 4.379 1.00 98.19 105 ILE A O 1
ATOM 837 N N . PHE A 1 106 ? -1.491 -8.531 5.664 1.00 97.62 106 PHE A N 1
ATOM 838 C CA . PHE A 1 106 ? -1.664 -9.323 6.874 1.00 97.62 106 PHE A CA 1
ATOM 839 C C . PHE A 1 106 ? -3.118 -9.317 7.370 1.00 97.62 106 PHE A C 1
ATOM 841 O O . PHE A 1 106 ? -3.695 -10.388 7.582 1.00 97.62 106 PHE A O 1
ATOM 848 N N . ALA A 1 107 ? -3.734 -8.141 7.500 1.00 98.06 107 ALA A N 1
ATOM 849 C CA . ALA A 1 107 ? -5.127 -7.988 7.916 1.00 98.06 107 ALA A CA 1
ATOM 850 C C . ALA A 1 107 ? -6.086 -8.714 6.958 1.00 98.06 107 ALA A C 1
ATOM 852 O O . ALA A 1 107 ? -6.924 -9.500 7.401 1.00 98.06 107 ALA A O 1
ATOM 853 N N . TYR A 1 108 ? -5.897 -8.562 5.643 1.00 98.19 108 TYR A N 1
ATOM 854 C CA . TYR A 1 108 ? -6.677 -9.268 4.625 1.00 98.19 108 TYR A CA 1
ATOM 855 C C . TYR A 1 108 ? -6.615 -10.791 4.802 1.00 98.19 108 TYR A C 1
ATOM 857 O O . TYR A 1 108 ? -7.652 -11.457 4.846 1.00 98.19 108 TYR A O 1
ATOM 865 N N . LYS A 1 109 ? -5.413 -11.359 4.972 1.00 96.94 109 LYS A N 1
ATOM 866 C CA . LYS A 1 109 ? -5.244 -12.806 5.199 1.00 96.94 109 LYS A CA 1
ATOM 867 C C . LYS A 1 109 ? -5.950 -13.283 6.465 1.00 96.94 109 LYS A C 1
ATOM 869 O O . LYS A 1 109 ? -6.563 -14.349 6.450 1.00 96.94 109 LYS A O 1
ATOM 874 N N . ARG A 1 110 ? -5.878 -12.513 7.554 1.00 97.00 110 ARG A N 1
ATOM 875 C CA . ARG A 1 110 ? -6.564 -12.845 8.812 1.00 97.00 110 ARG A CA 1
ATOM 876 C C . ARG A 1 110 ? -8.076 -12.871 8.635 1.00 97.00 110 ARG A C 1
ATOM 878 O O . ARG A 1 110 ? -8.718 -13.837 9.044 1.00 97.00 110 ARG A O 1
ATOM 885 N N . LEU A 1 111 ? -8.628 -11.865 7.961 1.00 97.50 111 LEU A N 1
ATOM 886 C CA . LEU A 1 111 ? -10.061 -11.784 7.677 1.00 97.50 111 LEU A CA 1
ATOM 887 C C . LEU A 1 111 ? -10.520 -12.928 6.766 1.00 97.50 111 LEU A C 1
ATOM 889 O O . LEU A 1 111 ? -11.551 -13.545 7.029 1.00 97.50 111 LEU A O 1
ATOM 893 N N . LYS A 1 112 ? -9.714 -13.305 5.765 1.00 96.44 112 LYS A N 1
ATOM 894 C CA . LYS A 1 112 ? -9.958 -14.498 4.938 1.00 96.44 112 LYS A CA 1
ATOM 895 C C . LYS A 1 112 ? -10.008 -15.800 5.732 1.00 96.44 112 LYS A C 1
ATOM 897 O O . LYS A 1 112 ? -10.723 -16.720 5.347 1.00 96.44 112 LYS A O 1
ATOM 902 N N . GLN A 1 113 ? -9.272 -15.879 6.835 1.00 96.75 113 GLN A N 1
ATOM 903 C CA . GLN A 1 113 ? -9.263 -17.027 7.743 1.00 96.75 113 GLN A CA 1
ATOM 904 C C . GLN A 1 113 ? -10.366 -16.953 8.814 1.00 96.75 113 GLN A C 1
ATOM 906 O O . GLN A 1 113 ? -10.398 -17.793 9.711 1.00 96.75 113 GLN A O 1
ATOM 911 N N . GLY A 1 114 ? -11.257 -15.956 8.750 1.00 95.69 114 GLY A N 1
ATOM 912 C CA . GLY A 1 114 ? -12.316 -15.749 9.740 1.00 95.69 114 GLY A CA 1
ATOM 913 C C . GLY A 1 114 ? -11.799 -15.292 11.105 1.00 95.69 114 GLY A C 1
ATOM 914 O O . GLY A 1 114 ? -12.501 -15.430 12.106 1.00 95.69 114 GLY A O 1
ATOM 915 N N . GLN A 1 115 ? -10.567 -14.778 11.176 1.00 96.25 115 GLN A N 1
ATOM 916 C CA . GLN A 1 115 ? -10.002 -14.283 12.424 1.00 96.25 115 GLN A CA 1
ATOM 917 C C . GLN A 1 115 ? -10.516 -12.879 12.731 1.00 96.25 115 GLN A C 1
ATOM 919 O O . GLN A 1 115 ? -10.523 -11.998 11.873 1.00 96.25 115 GLN A O 1
ATOM 924 N N . VAL A 1 116 ? -10.874 -12.664 13.995 1.00 91.50 116 VAL A N 1
ATOM 925 C CA . VAL A 1 116 ? -11.293 -11.354 14.495 1.00 91.50 116 VAL A CA 1
ATOM 926 C C . VAL A 1 116 ? -10.071 -10.464 14.708 1.00 91.50 116 VAL A C 1
ATOM 928 O O . VAL A 1 116 ? -9.032 -10.912 15.207 1.00 91.50 116 VAL A O 1
ATOM 931 N N . ILE A 1 117 ? -10.211 -9.195 14.340 1.00 93.69 117 ILE A N 1
ATOM 932 C CA . ILE A 1 117 ? -9.238 -8.141 14.604 1.00 93.69 117 ILE A CA 1
ATOM 933 C C . ILE A 1 117 ? -9.867 -7.193 15.619 1.00 93.69 117 ILE A C 1
ATOM 935 O O . ILE A 1 117 ? -10.963 -6.704 15.381 1.00 93.69 117 ILE A O 1
ATOM 939 N N . ASN A 1 118 ? -9.169 -6.967 16.732 1.00 94.06 118 ASN A N 1
ATOM 940 C CA . ASN A 1 118 ? -9.592 -6.068 17.799 1.00 94.06 118 ASN A CA 1
ATOM 941 C C . ASN A 1 118 ? -8.467 -5.071 18.083 1.00 94.06 118 ASN A C 1
ATOM 943 O O . ASN A 1 118 ? -7.302 -5.467 18.202 1.00 94.06 118 ASN A O 1
A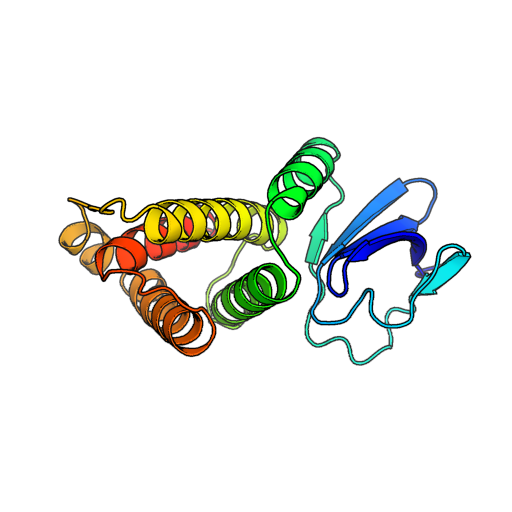TOM 947 N N . ASN A 1 119 ? -8.825 -3.806 18.243 1.00 93.06 119 ASN A N 1
ATOM 948 C CA . ASN A 1 119 ? -7.946 -2.711 18.600 1.00 93.06 119 ASN A CA 1
ATOM 949 C C . ASN A 1 119 ? -8.510 -2.013 19.850 1.00 93.06 119 ASN A C 1
ATOM 951 O O . ASN A 1 119 ? -9.484 -1.269 19.760 1.00 93.06 119 ASN A O 1
ATOM 955 N N . PRO A 1 120 ? -7.907 -2.210 21.034 1.00 92.19 120 PRO A N 1
ATOM 956 C CA . PRO A 1 120 ? -8.407 -1.596 22.260 1.00 92.19 120 PRO A CA 1
ATOM 957 C C . PRO A 1 120 ? -8.144 -0.083 22.336 1.00 92.19 120 PRO A C 1
ATOM 959 O O . PRO A 1 120 ? -8.587 0.536 23.293 1.00 92.19 120 PRO A O 1
ATOM 962 N N . PHE A 1 121 ? -7.439 0.502 21.359 1.00 92.00 121 PHE A N 1
ATOM 963 C CA . PHE A 1 121 ? -6.991 1.898 21.370 1.00 92.00 121 PHE A CA 1
ATOM 964 C C . PHE A 1 121 ? -7.691 2.775 20.322 1.00 92.00 121 PHE A C 1
ATOM 966 O O . PHE A 1 121 ? -7.164 3.822 19.937 1.00 92.00 121 PHE A O 1
ATOM 973 N N . VAL A 1 122 ? -8.838 2.350 19.778 1.00 93.56 122 VAL A N 1
ATOM 974 C CA . VAL A 1 122 ? -9.533 3.089 18.703 1.00 93.56 122 VAL A CA 1
ATOM 975 C C . VAL A 1 122 ? -9.921 4.499 19.152 1.00 93.56 122 VAL A C 1
ATOM 977 O O . VAL A 1 122 ? -9.698 5.457 18.410 1.00 93.56 122 VAL A O 1
ATOM 980 N N . ALA A 1 123 ? -10.463 4.641 20.365 1.00 93.69 123 ALA A N 1
ATOM 981 C CA . ALA A 1 123 ? -10.902 5.929 20.896 1.00 93.69 123 ALA A CA 1
ATOM 982 C C . ALA A 1 123 ? -9.717 6.882 21.114 1.00 93.69 123 ALA A C 1
ATOM 984 O O . ALA A 1 123 ? -9.748 8.030 20.669 1.00 93.69 123 ALA A O 1
ATOM 985 N N . GLU A 1 124 ? -8.646 6.385 21.731 1.00 94.56 124 GLU A N 1
ATOM 986 C CA . GLU A 1 124 ? -7.411 7.121 21.988 1.00 94.56 124 GLU A CA 1
ATOM 987 C C . GLU A 1 124 ? -6.743 7.540 20.678 1.00 94.56 124 GLU A C 1
ATOM 989 O O . GLU A 1 124 ? -6.358 8.696 20.517 1.00 94.56 124 GLU A O 1
ATOM 994 N N . THR A 1 125 ? -6.670 6.629 19.704 1.00 94.50 125 THR A N 1
ATOM 995 C CA . THR A 1 125 ? -6.095 6.906 18.381 1.00 94.50 125 THR A CA 1
ATOM 996 C C . THR A 1 125 ? -6.894 7.985 17.655 1.00 94.50 125 THR A C 1
ATOM 998 O O . THR A 1 125 ? -6.307 8.908 17.092 1.00 94.50 125 THR A O 1
ATOM 1001 N N . LYS A 1 126 ? -8.231 7.919 17.700 1.00 95.19 126 LYS A N 1
ATOM 1002 C CA . LYS A 1 126 ? -9.109 8.934 17.102 1.00 95.19 126 LYS A CA 1
ATOM 1003 C C . LYS A 1 126 ? -8.914 10.309 17.736 1.00 95.19 126 LYS A C 1
ATOM 1005 O O . LYS A 1 126 ? -8.928 11.312 17.027 1.00 95.19 126 LYS A O 1
ATOM 1010 N N . GLN A 1 127 ? -8.727 10.354 19.054 1.00 95.12 127 GLN A N 1
ATOM 1011 C CA . GLN A 1 127 ? -8.508 11.599 19.785 1.00 95.12 127 GLN A CA 1
ATOM 1012 C C . GLN A 1 127 ? -7.122 12.200 19.512 1.00 95.12 127 GLN A C 1
ATOM 1014 O O . GLN A 1 127 ? -7.012 13.409 19.324 1.00 95.12 127 GLN A O 1
ATOM 1019 N N . LEU A 1 128 ? -6.071 11.377 19.501 1.00 94.44 128 LEU A N 1
ATOM 1020 C CA . LEU A 1 128 ? -4.685 11.833 19.354 1.00 94.44 128 LEU A CA 1
ATOM 1021 C C . LEU A 1 128 ? -4.309 12.147 17.902 1.00 94.44 128 LEU A C 1
ATOM 1023 O O . LEU A 1 128 ? -3.530 13.063 17.654 1.00 94.44 128 LEU A O 1
ATOM 1027 N N . TYR A 1 129 ? -4.869 11.408 16.944 1.00 94.94 129 TYR A N 1
ATOM 1028 C CA . TYR A 1 129 ? -4.471 11.456 15.538 1.00 94.94 129 TYR A CA 1
ATOM 1029 C C . TYR A 1 129 ? -5.671 11.682 14.616 1.00 94.94 129 TYR A C 1
ATOM 1031 O O . TYR A 1 129 ? -5.870 10.956 13.646 1.00 94.94 129 TYR A O 1
ATOM 1039 N N . GLN A 1 130 ? -6.483 12.701 14.902 1.00 95.62 130 GLN A N 1
ATOM 1040 C CA . GLN A 1 130 ? -7.763 12.934 14.222 1.00 95.62 130 GLN A CA 1
ATOM 1041 C C . GLN A 1 130 ? -7.653 13.010 12.685 1.00 95.62 130 GLN A C 1
ATOM 1043 O O . GLN A 1 130 ? -8.474 12.415 11.980 1.00 95.62 130 GLN A O 1
ATOM 1048 N N . THR A 1 131 ? -6.630 13.689 12.153 1.00 95.69 131 THR A N 1
ATOM 1049 C CA . THR A 1 131 ? -6.388 13.769 10.700 1.00 95.69 131 THR A CA 1
ATOM 1050 C C . THR A 1 131 ? -6.034 12.402 10.118 1.00 95.69 131 THR A C 1
ATOM 1052 O O . THR A 1 131 ? -6.666 11.959 9.159 1.00 95.69 131 THR A O 1
ATOM 1055 N N . ALA A 1 132 ? -5.084 11.689 10.733 1.00 96.50 132 ALA A N 1
ATOM 1056 C CA . ALA A 1 132 ? -4.694 10.347 10.304 1.00 96.50 132 ALA A CA 1
ATOM 1057 C C . ALA A 1 132 ? -5.869 9.359 10.380 1.00 96.50 132 ALA A C 1
ATOM 1059 O O . ALA A 1 132 ? -6.064 8.565 9.465 1.00 96.50 132 ALA A O 1
ATOM 1060 N N . TYR A 1 133 ? -6.697 9.458 11.422 1.00 97.50 133 TYR A N 1
ATOM 1061 C CA . TYR A 1 133 ? -7.903 8.653 11.590 1.00 97.50 133 TYR A CA 1
ATOM 1062 C C . TYR A 1 133 ? -8.918 8.917 10.474 1.00 97.50 133 TYR A C 1
ATOM 1064 O O . TYR A 1 133 ? -9.395 7.982 9.841 1.00 97.50 133 TYR A O 1
ATOM 1072 N N . SER A 1 134 ? -9.175 10.186 10.148 1.00 97.81 134 SER A N 1
ATOM 1073 C CA . SER A 1 134 ? -10.095 10.567 9.063 1.00 97.81 134 SER A CA 1
ATOM 1074 C C . SER A 1 134 ? -9.615 10.088 7.684 1.00 97.81 134 SER A C 1
ATOM 1076 O O . SER A 1 134 ? -10.411 9.778 6.797 1.00 97.81 134 SER A O 1
ATOM 1078 N N . ILE A 1 135 ? -8.297 10.028 7.470 1.00 98.12 135 ILE A N 1
ATOM 1079 C CA . ILE A 1 135 ? -7.700 9.452 6.257 1.00 98.12 135 ILE A CA 1
ATOM 1080 C C . ILE A 1 135 ? -7.849 7.924 6.267 1.00 98.12 135 ILE A C 1
ATOM 1082 O O . ILE A 1 135 ? -8.240 7.342 5.253 1.00 98.12 135 ILE A O 1
ATOM 1086 N N . ALA A 1 136 ? -7.593 7.279 7.407 1.00 98.25 136 ALA A N 1
ATOM 1087 C CA . ALA A 1 136 ? -7.755 5.841 7.581 1.00 98.25 136 ALA A CA 1
ATOM 1088 C C . ALA A 1 136 ? -9.202 5.381 7.334 1.00 98.25 136 ALA A C 1
ATOM 1090 O O . ALA A 1 136 ? -9.405 4.348 6.700 1.00 98.25 136 ALA A O 1
ATOM 1091 N N . GLU A 1 137 ? -10.211 6.169 7.723 1.00 98.50 137 GLU A N 1
ATOM 1092 C CA . GLU A 1 137 ? -11.624 5.893 7.414 1.00 98.50 137 GLU A CA 1
ATOM 1093 C C . GLU A 1 137 ? -11.850 5.775 5.896 1.00 98.50 137 GLU A C 1
ATOM 1095 O O . GLU A 1 137 ? -12.498 4.837 5.427 1.00 98.50 137 GLU A O 1
ATOM 1100 N N . LYS A 1 138 ? -11.255 6.679 5.103 1.00 98.50 138 LYS A N 1
ATOM 1101 C CA . LYS A 1 138 ? -11.335 6.643 3.631 1.00 98.50 138 LYS A CA 1
ATOM 1102 C C . LYS A 1 138 ? -10.621 5.422 3.052 1.00 98.50 138 LYS A C 1
ATOM 1104 O O . LYS A 1 138 ? -11.113 4.829 2.091 1.00 98.50 138 LYS A O 1
ATOM 1109 N N . VAL A 1 139 ? -9.479 5.045 3.632 1.00 98.50 139 VAL A N 1
ATOM 1110 C CA . VAL A 1 139 ? -8.731 3.839 3.248 1.00 98.50 139 VAL A CA 1
ATOM 1111 C C . VAL A 1 139 ? -9.576 2.589 3.483 1.00 98.50 139 VAL A C 1
ATOM 1113 O O . VAL A 1 139 ? -9.802 1.833 2.541 1.00 98.50 139 VAL A O 1
ATOM 1116 N N . ILE A 1 140 ? -10.103 2.397 4.694 1.00 98.44 140 ILE A N 1
ATOM 1117 C CA . ILE A 1 140 ? -10.926 1.229 5.038 1.00 98.44 140 ILE A CA 1
ATOM 1118 C C . ILE A 1 140 ? -12.202 1.184 4.196 1.00 98.44 140 ILE A C 1
ATOM 1120 O O . ILE A 1 140 ? -12.545 0.127 3.664 1.00 98.44 140 ILE A O 1
ATOM 1124 N N . TYR A 1 141 ? -12.855 2.331 3.982 1.00 98.44 141 TYR A N 1
ATOM 1125 C CA . TYR A 1 141 ? -13.987 2.429 3.063 1.00 98.44 141 TYR A CA 1
ATOM 1126 C C . TYR A 1 141 ? -13.613 1.909 1.670 1.00 98.44 141 TYR A C 1
ATOM 1128 O O . TYR A 1 141 ? -14.299 1.038 1.138 1.00 98.44 141 TYR A O 1
ATOM 1136 N N . LYS A 1 142 ? -12.503 2.382 1.089 1.00 98.06 142 LYS A N 1
ATOM 1137 C CA . LYS A 1 142 ? -12.046 1.944 -0.236 1.00 98.06 142 LYS A CA 1
ATOM 1138 C C . LYS A 1 142 ? -11.736 0.446 -0.271 1.00 98.06 142 LYS A C 1
ATOM 1140 O O . LYS A 1 142 ? -12.1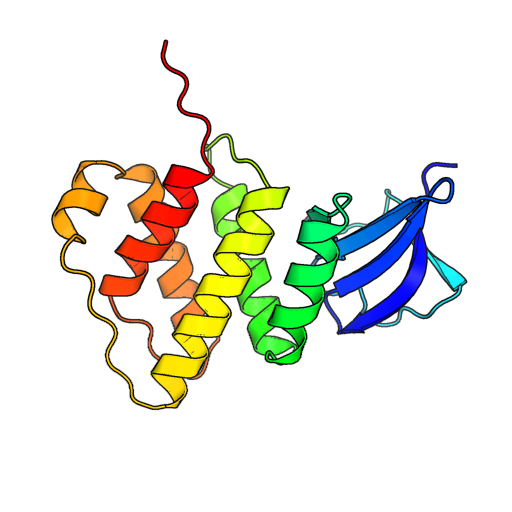64 -0.211 -1.217 1.00 98.06 142 LYS A O 1
ATOM 1145 N N . LEU A 1 143 ? -11.038 -0.088 0.734 1.00 98.38 143 LEU A N 1
ATOM 1146 C CA . LEU A 1 143 ? -10.697 -1.513 0.819 1.00 98.38 143 LEU A CA 1
ATOM 1147 C C . LEU A 1 143 ? -11.956 -2.390 0.844 1.00 98.38 143 LEU A C 1
ATOM 1149 O O . LEU A 1 143 ? -12.063 -3.311 0.038 1.00 98.38 143 LEU A O 1
ATOM 1153 N N . ASN A 1 144 ? -12.946 -2.039 1.670 1.00 98.19 144 ASN A N 1
ATOM 1154 C CA . ASN A 1 144 ? -14.222 -2.760 1.765 1.00 98.19 144 ASN A CA 1
ATOM 1155 C C . ASN A 1 144 ? -15.059 -2.710 0.474 1.00 98.19 144 ASN A C 1
ATOM 1157 O O . ASN A 1 144 ? -15.927 -3.553 0.277 1.00 98.19 144 ASN A O 1
ATOM 1161 N N . HIS A 1 145 ? -14.817 -1.738 -0.413 1.00 97.56 145 HIS A N 1
ATOM 1162 C CA . HIS A 1 145 ? -15.506 -1.651 -1.707 1.00 97.56 145 HIS A CA 1
ATOM 1163 C C . HIS A 1 145 ? -14.851 -2.484 -2.813 1.00 97.56 145 HIS A C 1
ATOM 1165 O O . HIS A 1 145 ? -15.495 -2.738 -3.830 1.00 97.56 145 HIS A O 1
ATOM 1171 N N . VAL A 1 146 ? -13.574 -2.851 -2.671 1.00 96.88 146 VAL A N 1
ATOM 1172 C CA . VAL A 1 146 ? -12.801 -3.495 -3.751 1.00 96.88 146 VAL A CA 1
ATOM 1173 C C . VAL A 1 146 ? -12.326 -4.902 -3.411 1.00 96.88 146 VAL A C 1
ATOM 1175 O O . VAL A 1 146 ? -12.012 -5.662 -4.326 1.00 96.88 146 VAL A O 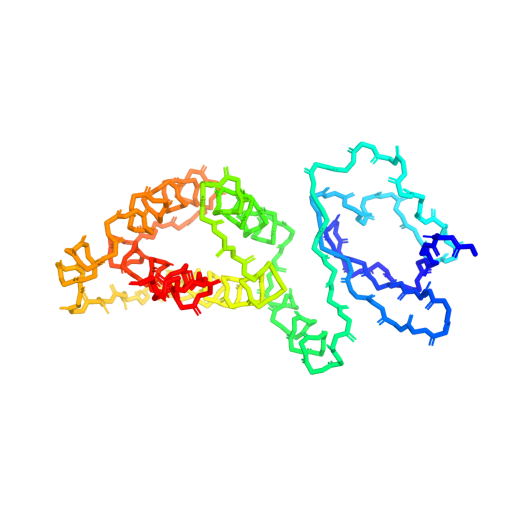1
ATOM 1178 N N . LEU A 1 147 ? -12.254 -5.246 -2.126 1.00 97.44 147 LEU A N 1
ATOM 1179 C CA . LEU A 1 147 ? -11.854 -6.561 -1.642 1.00 97.44 147 LEU A CA 1
ATOM 1180 C C . LEU A 1 147 ? -13.075 -7.346 -1.168 1.00 97.44 147 LEU A C 1
ATOM 1182 O O . LEU A 1 147 ? -14.099 -6.793 -0.782 1.00 97.44 147 LEU A O 1
ATOM 1186 N N . ASP A 1 148 ? -12.951 -8.664 -1.182 1.00 96.25 148 ASP A N 1
ATOM 1187 C CA . ASP A 1 148 ? -14.004 -9.610 -0.819 1.00 96.25 148 ASP A CA 1
ATOM 1188 C C . ASP A 1 148 ? -13.927 -10.033 0.663 1.00 96.25 148 ASP A C 1
ATOM 1190 O O . ASP A 1 148 ? -14.235 -11.169 1.037 1.00 96.25 148 ASP A O 1
ATOM 1194 N N . VAL A 1 149 ? -13.500 -9.095 1.509 1.00 96.25 149 VAL A N 1
ATOM 1195 C CA . VAL A 1 149 ? -13.514 -9.175 2.972 1.00 96.25 149 VAL A CA 1
ATOM 1196 C C . VAL A 1 149 ? -14.032 -7.858 3.538 1.00 96.25 149 VAL A C 1
ATOM 1198 O O . VAL A 1 149 ? -13.979 -6.827 2.873 1.00 96.25 149 VAL A O 1
ATOM 1201 N N . ASN A 1 150 ? -14.488 -7.884 4.789 1.00 96.81 150 ASN A N 1
ATOM 1202 C CA . ASN A 1 150 ? -14.903 -6.682 5.500 1.00 96.81 150 ASN A CA 1
ATOM 1203 C C . ASN A 1 150 ? -13.909 -6.360 6.622 1.00 96.81 150 ASN A C 1
ATOM 1205 O O . ASN A 1 150 ? -13.882 -7.042 7.647 1.00 96.81 150 ASN A O 1
ATOM 1209 N N . PHE A 1 151 ? -13.113 -5.315 6.424 1.00 98.00 151 PHE A N 1
ATOM 1210 C CA . PHE A 1 151 ? -12.236 -4.737 7.432 1.00 98.00 151 PHE A CA 1
ATOM 1211 C C . PHE A 1 151 ? -13.086 -4.053 8.521 1.00 98.00 151 PHE A C 1
ATOM 1213 O O . PHE A 1 151 ? -13.934 -3.217 8.181 1.00 98.00 151 PHE A O 1
ATOM 1220 N N . PRO A 1 152 ? -12.903 -4.414 9.807 1.00 97.00 152 PRO A N 1
ATOM 1221 C CA . PRO A 1 152 ? -13.642 -3.823 10.923 1.00 97.00 152 PRO A CA 1
ATOM 1222 C C . PRO A 1 152 ? -13.176 -2.394 11.239 1.00 97.00 152 PRO A C 1
ATOM 1224 O O . PRO A 1 152 ? -12.128 -1.952 10.777 1.00 97.00 152 PRO A O 1
ATOM 1227 N N . GLU A 1 153 ? -13.932 -1.676 12.071 1.00 94.50 153 GLU A N 1
ATOM 1228 C CA . GLU A 1 153 ? -13.583 -0.314 12.511 1.00 94.50 153 GLU A CA 1
ATOM 1229 C C . GLU A 1 153 ? -12.227 -0.263 13.240 1.00 94.50 153 GLU A C 1
ATOM 1231 O O . GLU A 1 153 ? -11.481 0.704 13.114 1.00 94.50 153 GLU A O 1
ATOM 1236 N N . ASP A 1 154 ? -11.848 -1.344 13.923 1.00 97.19 154 ASP A N 1
ATOM 1237 C CA . ASP A 1 154 ? -10.549 -1.524 14.579 1.00 97.19 154 ASP A CA 1
ATOM 1238 C C . ASP A 1 154 ? -9.348 -1.286 13.644 1.00 97.19 154 ASP A C 1
ATOM 1240 O O . ASP A 1 154 ? -8.310 -0.759 14.065 1.00 97.19 154 ASP A O 1
ATOM 1244 N N . GLU A 1 155 ? -9.503 -1.623 12.360 1.00 97.94 155 GLU A N 1
ATOM 1245 C CA . GLU A 1 155 ? -8.490 -1.418 11.321 1.00 97.94 155 GLU A CA 1
ATOM 1246 C C . GLU A 1 155 ? -8.296 0.060 10.971 1.00 97.94 155 GLU A C 1
ATOM 1248 O O . GLU A 1 155 ? -7.191 0.464 10.612 1.00 97.94 155 GLU A O 1
ATOM 1253 N N . ILE A 1 156 ? -9.314 0.904 11.170 1.00 98.25 156 ILE A N 1
ATOM 1254 C CA . ILE A 1 156 ? -9.178 2.361 11.031 1.00 98.25 156 ILE A CA 1
ATOM 1255 C C . ILE A 1 156 ? -8.140 2.866 12.033 1.00 98.25 156 ILE A C 1
ATOM 1257 O O . ILE A 1 156 ? -7.246 3.629 11.672 1.00 98.25 156 ILE A O 1
ATOM 1261 N N . GLY A 1 157 ? -8.205 2.381 13.278 1.00 97.38 157 GLY A N 1
ATOM 1262 C CA . GLY A 1 157 ? -7.230 2.721 14.310 1.00 97.38 157 GLY A CA 1
ATOM 1263 C C . GLY A 1 157 ? -5.811 2.273 13.945 1.00 97.38 157 GLY A C 1
ATOM 1264 O O . GLY A 1 157 ? -4.875 3.060 14.049 1.00 97.38 157 GLY A O 1
ATOM 1265 N N . PHE A 1 158 ? -5.627 1.041 13.462 1.00 97.69 158 PHE A N 1
ATOM 1266 C CA . PHE A 1 158 ? -4.288 0.567 13.092 1.00 97.69 158 PHE A CA 1
ATOM 1267 C C . PHE A 1 158 ? -3.701 1.312 11.889 1.00 97.69 158 PHE A C 1
ATOM 1269 O O . PHE A 1 158 ? -2.542 1.725 11.938 1.00 97.69 158 PHE A O 1
ATOM 1276 N N . ILE A 1 159 ? -4.488 1.547 10.836 1.00 98.06 159 ILE A N 1
ATOM 1277 C CA . ILE A 1 159 ? -4.038 2.337 9.683 1.00 98.06 159 ILE A CA 1
ATOM 1278 C C . ILE A 1 159 ? -3.706 3.772 10.110 1.00 98.06 159 ILE A C 1
ATOM 1280 O O . ILE A 1 159 ? -2.684 4.308 9.687 1.00 98.06 159 ILE A O 1
ATOM 1284 N N . ALA A 1 160 ? -4.501 4.381 10.994 1.00 97.31 160 ALA A N 1
ATOM 1285 C CA . ALA A 1 160 ? -4.212 5.710 11.527 1.00 97.31 160 ALA A CA 1
ATOM 1286 C C . ALA A 1 160 ? -2.866 5.763 12.268 1.00 97.31 160 ALA A C 1
ATOM 1288 O O . ALA A 1 160 ? -2.114 6.719 12.093 1.00 97.31 160 ALA A O 1
ATOM 1289 N N . LEU A 1 161 ? -2.527 4.725 13.041 1.00 95.69 161 LEU A N 1
ATOM 1290 C CA . LEU A 1 161 ? -1.228 4.620 13.713 1.00 95.69 161 LEU A CA 1
ATOM 1291 C C . LEU A 1 161 ? -0.067 4.466 12.722 1.00 95.69 161 LEU A C 1
ATOM 1293 O O . LEU A 1 161 ? 0.979 5.086 12.924 1.00 95.69 161 LEU A O 1
ATOM 1297 N N . HIS A 1 162 ? -0.242 3.701 11.638 1.00 95.62 162 HIS A N 1
ATOM 1298 C CA . HIS A 1 162 ? 0.753 3.630 10.558 1.00 95.62 162 HIS A CA 1
ATOM 1299 C C . HIS A 1 162 ? 0.967 4.997 9.912 1.00 95.62 162 HIS A C 1
ATOM 1301 O O . HIS A 1 162 ? 2.109 5.413 9.746 1.00 95.62 162 HIS A O 1
ATOM 1307 N N . ILE A 1 163 ? -0.106 5.728 9.605 1.00 95.88 163 ILE A N 1
ATOM 1308 C CA . ILE A 1 163 ? -0.015 7.086 9.049 1.00 95.88 163 ILE A CA 1
ATOM 1309 C C . ILE A 1 163 ? 0.722 8.010 10.027 1.00 95.88 163 ILE A C 1
ATOM 1311 O O . ILE A 1 163 ? 1.698 8.652 9.644 1.00 95.88 163 ILE A O 1
ATOM 1315 N N . ALA A 1 164 ? 0.300 8.042 11.294 1.00 93.75 164 ALA A N 1
ATOM 1316 C CA . ALA A 1 164 ? 0.885 8.904 12.319 1.00 93.75 164 ALA A CA 1
ATOM 1317 C C . ALA A 1 164 ? 2.380 8.623 12.533 1.00 93.75 164 ALA A C 1
ATOM 1319 O O . ALA A 1 164 ? 3.170 9.556 12.622 1.00 93.75 164 ALA A O 1
ATOM 1320 N N . SER A 1 165 ? 2.781 7.349 12.538 1.00 91.75 165 SER A N 1
ATOM 1321 C CA . SER A 1 165 ? 4.181 6.938 12.726 1.00 91.75 165 SER A CA 1
ATOM 1322 C C . SER A 1 165 ? 5.085 7.269 11.534 1.00 91.75 165 SER A C 1
ATOM 1324 O O . SER A 1 165 ? 6.304 7.248 11.674 1.00 91.75 165 SER A O 1
ATOM 1326 N N . ASN A 1 166 ? 4.501 7.554 10.365 1.00 90.25 166 ASN A N 1
ATOM 1327 C CA . ASN A 1 166 ? 5.214 7.930 9.140 1.00 90.25 166 ASN A CA 1
ATOM 1328 C C . ASN A 1 166 ? 5.052 9.419 8.793 1.00 90.25 166 ASN A C 1
ATOM 1330 O O . ASN A 1 166 ? 5.565 9.869 7.770 1.00 90.25 166 ASN A O 1
ATOM 1334 N N . THR A 1 167 ? 4.332 10.176 9.623 1.00 88.50 167 THR A N 1
ATOM 1335 C CA . THR A 1 167 ? 4.171 11.621 9.464 1.00 88.50 167 THR A CA 1
ATOM 1336 C C . THR A 1 167 ? 5.247 12.326 10.281 1.00 88.50 167 THR A C 1
ATOM 1338 O O . THR A 1 167 ? 5.412 12.046 11.470 1.00 88.50 167 THR A O 1
ATOM 1341 N N . GLU A 1 168 ? 5.970 13.266 9.676 1.00 70.50 168 GLU A N 1
ATOM 1342 C CA . GLU A 1 168 ? 6.905 14.098 10.433 1.00 70.50 168 GLU A CA 1
ATOM 1343 C C . GLU A 1 168 ? 6.119 14.969 11.421 1.00 70.50 168 GLU A C 1
ATOM 1345 O O . GLU A 1 168 ? 5.304 15.809 11.036 1.00 70.50 168 GLU A O 1
ATOM 1350 N N . THR A 1 169 ? 6.350 14.778 12.721 1.00 55.97 169 THR A N 1
ATOM 1351 C CA . THR A 1 169 ? 5.831 15.711 13.722 1.00 55.97 169 THR A CA 1
ATOM 1352 C C . THR A 1 169 ? 6.730 16.939 13.697 1.00 55.97 169 THR A C 1
ATOM 1354 O O . THR A 1 169 ? 7.840 16.907 14.230 1.00 55.97 169 THR A O 1
ATOM 1357 N N . VAL A 1 170 ? 6.279 18.025 13.066 1.00 40.16 170 VAL A N 1
ATOM 1358 C CA . VAL A 1 170 ? 6.917 19.331 13.258 1.00 40.16 170 VAL A CA 1
ATOM 1359 C C . VAL A 1 170 ? 6.641 19.731 14.704 1.00 40.16 170 VAL A C 1
ATOM 1361 O O . VAL A 1 170 ? 5.593 20.287 15.019 1.00 40.16 17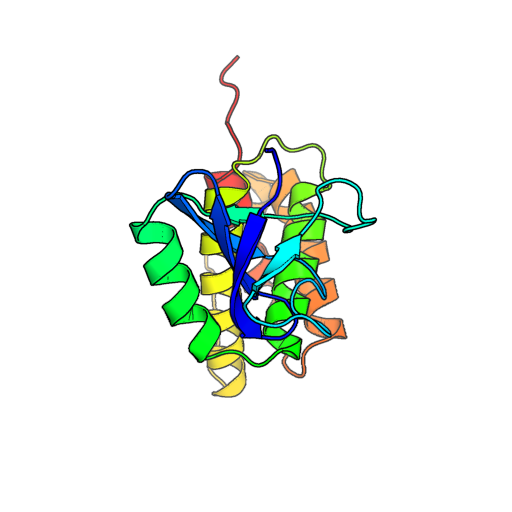0 VAL A O 1
ATOM 1364 N N . PHE A 1 171 ? 7.560 19.401 15.609 1.00 36.56 171 PHE A N 1
ATOM 1365 C CA . PHE A 1 171 ? 7.649 20.108 16.879 1.00 36.56 171 PHE A CA 1
ATOM 1366 C C . PHE A 1 171 ? 8.115 21.528 16.546 1.00 36.56 171 PHE A C 1
ATOM 1368 O O . PHE A 1 171 ? 9.308 21.773 16.377 1.00 36.56 171 PHE A O 1
ATOM 1375 N N . SER A 1 172 ? 7.152 22.427 16.347 1.00 32.69 172 SER A N 1
ATOM 1376 C CA . SER A 1 172 ? 7.361 23.876 16.353 1.00 32.69 172 SER A CA 1
ATOM 1377 C C . SER A 1 172 ? 7.386 24.400 17.779 1.00 32.69 172 SER A C 1
ATOM 1379 O O . SER A 1 172 ? 6.455 24.015 18.526 1.00 32.69 172 SER A O 1
#

Radius of gyration: 16.63 Å; chains: 1; bounding box: 40×41×44 Å

Secondary structure (DSSP, 8-state):
--PEEEEEE-SSSEEEEEETTEEEEEE-TTTTTT--TTPEEPTTS--S--EEE-SHHHHHHHHHHHTTS-HHHHHHHHHHHHHHHTSSS-B-HHHHHHHHHHHHHHHHHHHHTT-----TTHHHHHHH-HHHHHHHHHHHHHHHHHSSS---HHHHHHHHHHHHHTB-----

Sequence (172 aa):
MNDYLVTKVLNNNVIICTKDMHEYVLIAKGIGFNKKAGMTIHNNQSIEKVYVLDQKSQQEYYKSIIEYADDQLIQAVIDAVNIITSSELTIDNQQLVVSVTDHIIFAYKRLKQGQVINNPFVAETKQLYQTAYSIAEKVIYKLNHVLDVNFPEDEIGFIALHIASNTETVFS

Organism: Staphylococcus gallinarum (NCBI:txid1293)

Foldseek 3Di:
DPKWFFQAQLAQFWTWTDDPNAIKIKGAHRPSPPDDGRDIDDPPDVTVDIAIDRDPVLVVQQSVQCVQDDPLLSNLLNVLLVLLVPDPFDFDSSQLSSVSSNVSSVQLVCQVVVHDDDAPCLVVLCVPQVVLLVSLVVSQVSCCVRDPGHDDSNSSSVSSVSSVVGTDDPPD